Protein AF-A0A377ZXM6-F1 (afdb_monomer_lite)

Structure (mmCIF, N/CA/C/O backbone):
data_AF-A0A377ZXM6-F1
#
_entry.id   AF-A0A377ZXM6-F1
#
loop_
_atom_site.group_PDB
_atom_site.id
_atom_site.type_symbol
_atom_site.label_atom_id
_atom_site.label_alt_id
_atom_site.label_comp_id
_atom_site.label_asym_id
_atom_site.label_entity_id
_atom_site.label_seq_id
_atom_site.pdbx_PDB_ins_code
_atom_site.Cartn_x
_atom_site.Cartn_y
_atom_site.Cartn_z
_atom_site.occupancy
_atom_site.B_iso_or_equiv
_atom_site.auth_seq_id
_atom_site.auth_comp_id
_atom_site.auth_asym_id
_atom_site.auth_atom_id
_atom_site.pdbx_PDB_model_num
ATOM 1 N N . MET A 1 1 ? 12.325 -2.361 -16.088 1.00 83.00 1 MET A N 1
ATOM 2 C CA . MET A 1 1 ? 13.437 -1.743 -16.830 1.00 83.00 1 MET A CA 1
ATOM 3 C C . MET A 1 1 ? 13.002 -0.461 -17.537 1.00 83.00 1 MET A C 1
ATOM 5 O O . MET A 1 1 ? 13.573 0.569 -17.225 1.00 83.00 1 MET A O 1
ATOM 9 N N . VAL A 1 2 ? 11.880 -0.430 -18.277 1.00 87.94 2 VAL A N 1
ATOM 10 C CA . VAL A 1 2 ? 11.328 0.833 -18.841 1.00 87.94 2 VAL A CA 1
ATOM 11 C C . VAL A 1 2 ? 11.195 1.967 -17.802 1.00 87.94 2 VAL A C 1
ATOM 13 O O . VAL A 1 2 ? 11.759 3.044 -17.980 1.00 87.94 2 VAL A O 1
ATOM 16 N N . LEU A 1 3 ? 10.491 1.730 -16.684 1.00 90.19 3 LEU A N 1
ATOM 17 C CA . LEU A 1 3 ? 10.309 2.743 -15.628 1.00 90.19 3 LEU A CA 1
ATOM 18 C C . LEU A 1 3 ? 11.637 3.191 -15.007 1.00 90.19 3 LEU A C 1
ATOM 20 O O . LEU A 1 3 ? 11.839 4.379 -14.772 1.00 90.19 3 LEU A O 1
ATOM 24 N N . THR A 1 4 ? 12.555 2.256 -14.764 1.00 90.06 4 THR A N 1
ATOM 25 C CA . THR A 1 4 ? 13.878 2.568 -14.211 1.00 90.06 4 THR A CA 1
ATOM 26 C C . THR A 1 4 ? 14.721 3.380 -15.193 1.00 90.06 4 THR A C 1
ATOM 28 O O . THR A 1 4 ? 15.391 4.303 -14.748 1.00 90.06 4 THR A O 1
ATOM 31 N N . SER A 1 5 ? 14.633 3.117 -16.502 1.00 89.38 5 SER A N 1
ATOM 32 C CA . SER A 1 5 ? 15.302 3.879 -17.569 1.00 89.38 5 SER A CA 1
ATOM 33 C C . SER A 1 5 ? 14.768 5.318 -17.666 1.00 89.38 5 SER A C 1
ATOM 35 O O . SER A 1 5 ? 15.537 6.267 -17.804 1.00 89.38 5 SER A O 1
ATOM 37 N N . ILE A 1 6 ? 13.454 5.513 -17.505 1.00 89.25 6 ILE A N 1
ATOM 38 C CA . ILE A 1 6 ? 12.832 6.851 -17.470 1.00 89.25 6 ILE A CA 1
ATOM 39 C C . ILE A 1 6 ? 13.243 7.618 -16.206 1.00 89.25 6 ILE A C 1
ATOM 41 O O . ILE A 1 6 ? 13.597 8.800 -16.271 1.00 89.25 6 ILE A O 1
ATOM 45 N N . LEU A 1 7 ? 13.212 6.959 -15.045 1.00 92.25 7 LEU A N 1
ATOM 46 C CA . LEU A 1 7 ? 13.599 7.569 -13.774 1.00 92.25 7 LEU A CA 1
ATOM 47 C C . LEU A 1 7 ? 15.091 7.912 -13.746 1.00 92.25 7 LEU A C 1
ATOM 49 O O . LEU A 1 7 ? 15.445 9.018 -13.342 1.00 92.25 7 LEU A O 1
ATOM 53 N N . SER A 1 8 ? 15.960 7.018 -14.224 1.00 89.88 8 SER A N 1
ATOM 54 C CA . SER A 1 8 ? 17.404 7.256 -14.283 1.00 89.88 8 SER A CA 1
ATOM 55 C C . SER A 1 8 ? 17.739 8.414 -15.220 1.00 89.88 8 SER A C 1
ATOM 57 O O . SER A 1 8 ? 18.503 9.297 -14.832 1.00 89.88 8 SER A O 1
ATOM 59 N N . ALA A 1 9 ? 17.098 8.498 -16.391 1.00 88.81 9 ALA A N 1
ATOM 60 C CA . ALA A 1 9 ? 17.233 9.649 -17.275 1.00 88.81 9 ALA A CA 1
ATOM 61 C C . ALA A 1 9 ? 16.732 10.936 -16.603 1.00 88.81 9 ALA A C 1
ATOM 63 O O . ALA A 1 9 ? 17.399 11.966 -16.670 1.00 88.81 9 ALA A O 1
ATOM 64 N N . THR A 1 10 ? 15.604 10.891 -15.889 1.00 88.56 10 THR A N 1
ATOM 65 C CA . THR A 1 10 ? 15.074 12.058 -15.162 1.00 88.56 10 THR A CA 1
ATOM 66 C C . THR A 1 10 ? 16.050 12.546 -14.090 1.00 88.56 10 THR A C 1
ATOM 68 O O . THR A 1 10 ? 16.317 13.746 -13.998 1.00 88.56 10 THR A O 1
ATOM 71 N N . VAL A 1 11 ? 16.640 11.632 -13.318 1.00 91.81 11 VAL A N 1
ATOM 72 C CA . VAL A 1 11 ? 17.644 11.945 -12.292 1.00 91.81 11 VAL A CA 1
ATOM 73 C C . VAL A 1 11 ? 18.938 12.467 -12.924 1.00 91.81 11 VAL A C 1
ATOM 75 O O . VAL A 1 11 ? 19.441 13.504 -12.496 1.00 91.81 11 VAL A O 1
ATOM 78 N N . ALA A 1 12 ? 19.444 11.835 -13.987 1.00 88.81 12 ALA A N 1
ATOM 79 C CA . ALA A 1 12 ? 20.646 12.282 -14.697 1.00 88.81 12 ALA A CA 1
ATOM 80 C C . ALA A 1 12 ? 20.492 13.703 -15.271 1.00 88.81 12 ALA A C 1
ATOM 82 O O . ALA A 1 12 ? 21.443 14.487 -15.295 1.00 88.81 12 ALA A O 1
ATOM 83 N N . ARG A 1 13 ? 19.275 14.077 -15.689 1.00 84.31 13 ARG A N 1
ATOM 84 C CA . ARG A 1 13 ? 18.964 15.431 -16.176 1.00 84.31 13 ARG A CA 1
ATOM 85 C C . ARG A 1 13 ? 18.799 16.437 -15.049 1.00 84.31 13 ARG A C 1
ATOM 87 O O . ARG A 1 13 ? 19.352 17.529 -15.141 1.00 84.31 13 ARG A O 1
ATOM 94 N N . LYS A 1 14 ? 17.995 16.104 -14.037 1.00 85.12 14 LYS A N 1
ATOM 95 C CA . LYS A 1 14 ? 17.536 17.061 -13.021 1.00 85.12 14 LYS A CA 1
ATOM 96 C C . LYS A 1 14 ? 18.508 17.208 -11.851 1.00 85.12 14 LYS A C 1
ATOM 98 O O . LYS A 1 14 ? 18.587 18.292 -11.295 1.00 85.12 14 LYS A O 1
ATOM 103 N N . ASN A 1 15 ? 19.229 16.145 -11.501 1.00 88.69 15 ASN A N 1
ATOM 104 C CA . ASN A 1 15 ? 20.136 16.115 -10.353 1.00 88.69 15 ASN A CA 1
ATOM 105 C C . ASN A 1 15 ? 21.617 16.201 -10.755 1.00 88.69 15 ASN A C 1
ATOM 107 O O . ASN A 1 15 ? 22.408 16.786 -10.028 1.00 88.69 15 ASN A O 1
ATOM 111 N N . TRP A 1 16 ? 22.001 15.635 -11.908 1.00 87.44 16 TRP A N 1
ATOM 112 C CA . TRP A 1 16 ? 23.402 15.622 -12.372 1.00 87.44 16 TRP A CA 1
ATOM 113 C C . TRP A 1 16 ? 23.673 16.617 -13.517 1.00 87.44 16 TRP A C 1
ATOM 115 O O . TRP A 1 16 ? 24.811 16.808 -13.923 1.00 87.44 16 TRP A O 1
ATOM 125 N N . HIS A 1 17 ? 22.660 17.295 -14.062 1.00 83.62 17 HIS A N 1
ATOM 126 C CA . HIS A 1 17 ? 22.846 18.293 -15.130 1.00 83.62 17 HIS A CA 1
ATOM 127 C C . HIS A 1 17 ? 23.613 17.785 -16.373 1.00 83.62 17 HIS A C 1
ATOM 129 O O . HIS A 1 17 ? 24.271 18.561 -17.065 1.00 83.62 17 HIS A O 1
ATOM 135 N N . TRP A 1 18 ? 23.519 16.492 -16.705 1.00 84.94 18 TRP A N 1
ATOM 136 C CA . TRP A 1 18 ? 24.174 15.945 -17.898 1.00 84.94 18 TRP A CA 1
ATOM 137 C C . TRP A 1 18 ? 23.622 16.557 -19.194 1.00 84.94 18 TRP A C 1
ATOM 139 O O . TRP A 1 18 ? 22.446 16.946 -19.278 1.00 84.94 18 TRP A O 1
ATOM 149 N N . ASN A 1 19 ? 24.469 16.606 -20.232 1.00 86.00 19 ASN A N 1
ATOM 150 C CA . ASN A 1 19 ? 24.110 17.145 -21.544 1.00 86.00 19 ASN A CA 1
ATOM 151 C C . ASN A 1 19 ? 22.830 16.473 -22.080 1.00 86.00 19 ASN A C 1
ATOM 153 O O . ASN A 1 19 ? 22.701 15.246 -22.061 1.00 86.00 19 ASN A O 1
ATOM 157 N N . LYS A 1 20 ? 21.882 17.291 -22.570 1.00 83.12 20 LYS A N 1
ATOM 158 C CA . LYS A 1 20 ? 20.554 16.841 -23.024 1.00 83.12 20 LYS A CA 1
ATOM 159 C C . LYS A 1 20 ? 20.666 15.751 -24.090 1.00 83.12 20 LYS A C 1
ATOM 161 O O . LYS A 1 20 ? 19.903 14.792 -24.054 1.00 83.12 20 LYS A O 1
ATOM 166 N N . LEU A 1 21 ? 21.638 15.901 -24.991 1.00 86.12 21 LEU A N 1
ATOM 167 C CA . LEU A 1 21 ? 21.875 14.971 -26.091 1.00 86.12 21 LEU A CA 1
ATOM 168 C C . LEU A 1 21 ? 22.345 13.600 -25.595 1.00 86.12 21 LEU A C 1
ATOM 170 O O . LEU A 1 21 ? 21.820 12.581 -26.025 1.00 86.12 21 LEU A O 1
ATOM 174 N N . PHE A 1 22 ? 23.293 13.579 -24.655 1.00 88.50 22 PHE A N 1
ATOM 175 C CA . PHE A 1 22 ? 23.887 12.339 -24.156 1.00 88.50 22 PHE A CA 1
ATOM 176 C C . PHE A 1 22 ? 22.874 11.494 -23.377 1.00 88.50 22 PHE A C 1
ATOM 178 O O . PHE A 1 22 ? 22.745 10.293 -23.603 1.00 88.50 22 PHE A O 1
ATOM 185 N N . VAL A 1 23 ? 22.082 12.135 -22.515 1.00 89.06 23 VAL A N 1
ATOM 186 C CA . VAL A 1 23 ? 21.018 11.438 -21.782 1.00 89.06 23 VAL A CA 1
ATOM 187 C C . VAL A 1 23 ? 19.892 10.992 -22.714 1.00 89.06 23 VAL A C 1
ATOM 189 O O . VAL A 1 23 ? 19.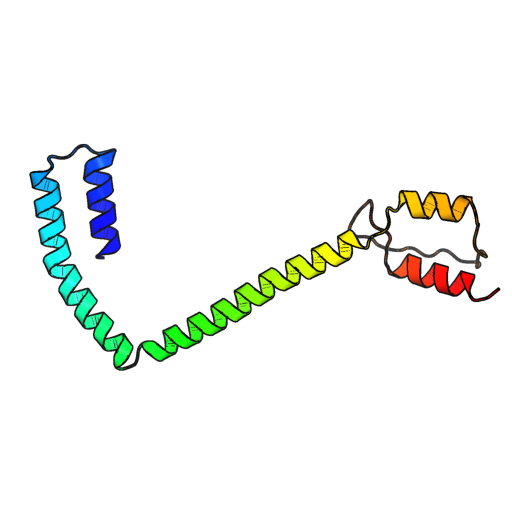359 9.904 -22.531 1.00 89.06 23 VAL A O 1
ATOM 192 N N . GLY A 1 24 ? 19.538 11.804 -23.717 1.00 89.06 24 GLY A N 1
ATOM 193 C CA . GLY A 1 24 ? 18.557 11.415 -24.730 1.00 89.06 24 GLY A CA 1
ATOM 194 C C . GLY A 1 24 ? 18.997 10.166 -25.493 1.00 89.06 24 GLY A C 1
ATOM 195 O O . GLY A 1 24 ? 18.216 9.231 -25.634 1.00 89.06 24 GLY A O 1
ATOM 196 N N . LEU A 1 25 ? 20.266 10.111 -25.906 1.00 92.81 25 LEU A N 1
ATOM 197 C CA . LEU A 1 25 ? 20.829 8.972 -26.629 1.00 92.81 25 LEU A CA 1
ATOM 198 C C . LEU A 1 25 ? 20.869 7.705 -25.762 1.00 92.81 25 LEU A C 1
ATOM 200 O O . LEU A 1 25 ? 20.423 6.654 -26.216 1.00 92.81 25 LEU A O 1
ATOM 204 N N . MET A 1 26 ? 21.312 7.802 -24.501 1.00 89.56 26 MET A N 1
ATOM 205 C CA . MET A 1 26 ? 21.254 6.664 -23.571 1.00 89.56 26 MET A CA 1
ATOM 206 C C . MET A 1 26 ? 19.818 6.191 -23.321 1.00 89.56 26 MET A C 1
ATOM 208 O O . MET A 1 26 ? 19.566 4.989 -23.323 1.00 89.56 26 MET A O 1
ATOM 212 N N . LEU A 1 27 ? 18.873 7.115 -23.116 1.00 92.19 27 LEU A N 1
ATOM 213 C CA . LEU A 1 27 ? 17.473 6.766 -22.879 1.00 92.19 27 LEU A CA 1
ATOM 214 C C . LEU A 1 27 ? 16.883 6.015 -24.075 1.00 92.19 27 LEU A C 1
ATOM 216 O O . LEU A 1 27 ? 16.230 4.995 -23.880 1.00 92.19 27 LEU A O 1
ATOM 220 N N . VAL A 1 28 ? 17.137 6.491 -25.297 1.00 92.44 28 VAL A N 1
ATOM 221 C CA . VAL A 1 28 ? 16.682 5.833 -26.530 1.00 92.44 28 VAL A CA 1
ATOM 222 C C . VAL A 1 28 ? 17.312 4.449 -26.674 1.00 92.44 28 VAL A C 1
ATOM 224 O O . VAL A 1 28 ? 16.597 3.497 -26.976 1.00 92.44 28 VAL A O 1
ATOM 227 N N . ALA A 1 29 ? 18.613 4.307 -26.405 1.00 91.81 29 ALA A N 1
ATOM 228 C CA . ALA A 1 29 ? 19.292 3.013 -26.456 1.00 91.81 29 ALA A CA 1
ATOM 229 C C . ALA A 1 29 ? 18.678 1.998 -25.473 1.00 91.81 29 ALA A C 1
ATOM 231 O O . ALA A 1 29 ? 18.401 0.863 -25.858 1.00 91.81 29 ALA A O 1
ATOM 232 N N . PHE A 1 30 ? 18.390 2.413 -24.234 1.00 91.25 30 PHE A N 1
ATOM 233 C CA . PHE A 1 30 ? 17.729 1.551 -23.251 1.00 91.25 30 PHE A CA 1
ATOM 234 C C . PHE A 1 30 ? 16.281 1.223 -23.630 1.00 91.25 30 PHE A C 1
ATOM 236 O O . PHE A 1 30 ? 15.883 0.059 -23.583 1.00 91.25 30 PHE A O 1
ATOM 243 N N . LEU A 1 31 ? 15.494 2.214 -24.062 1.00 91.62 31 LEU A N 1
ATOM 244 C CA . LEU A 1 31 ? 14.106 1.993 -24.484 1.00 91.62 31 LEU A CA 1
ATOM 245 C C . LEU A 1 31 ? 14.002 1.076 -25.705 1.00 91.62 31 LEU A C 1
ATOM 247 O O . LEU A 1 31 ? 13.043 0.315 -25.797 1.00 91.62 31 LEU A O 1
ATOM 251 N N . CYS A 1 32 ? 14.979 1.115 -26.612 1.00 93.12 32 CYS A N 1
ATOM 252 C CA . CYS A 1 32 ? 15.015 0.252 -27.792 1.00 93.12 32 CYS A CA 1
ATOM 253 C C . CYS A 1 32 ? 15.013 -1.241 -27.421 1.00 93.12 32 CYS A C 1
ATOM 255 O O . CYS A 1 32 ? 14.406 -2.048 -28.116 1.00 93.12 32 CYS A O 1
ATOM 257 N N . ILE A 1 33 ? 15.636 -1.604 -26.298 1.00 90.81 33 ILE A N 1
ATOM 258 C CA . ILE A 1 33 ? 15.672 -2.983 -25.792 1.00 90.81 33 ILE A CA 1
ATOM 259 C C . ILE A 1 33 ? 14.472 -3.252 -24.877 1.00 90.81 33 ILE A C 1
ATOM 261 O O . ILE A 1 33 ? 13.824 -4.298 -24.963 1.00 90.81 33 ILE A O 1
ATOM 265 N N . ASP A 1 34 ? 14.153 -2.294 -24.009 1.00 91.12 34 ASP A N 1
ATOM 266 C CA . ASP A 1 34 ? 13.134 -2.471 -22.982 1.00 91.12 34 ASP A CA 1
ATOM 267 C C . ASP A 1 34 ? 11.710 -2.520 -23.555 1.00 91.12 34 ASP A C 1
ATOM 269 O O . ASP A 1 34 ? 10.884 -3.275 -23.043 1.00 91.12 34 ASP A O 1
ATOM 273 N N . ILE A 1 35 ? 11.395 -1.740 -24.598 1.00 90.81 35 ILE A N 1
ATOM 274 C CA . ILE A 1 35 ? 10.045 -1.682 -25.184 1.00 90.81 35 ILE A CA 1
ATOM 275 C C . ILE A 1 35 ? 9.654 -3.017 -25.837 1.00 90.81 35 ILE A C 1
ATOM 277 O O . ILE A 1 35 ? 8.587 -3.530 -25.491 1.00 90.81 35 ILE A O 1
ATOM 281 N N . PRO A 1 36 ? 10.470 -3.635 -26.716 1.00 91.19 36 PRO A N 1
ATOM 282 C CA . PRO A 1 36 ? 10.151 -4.947 -27.277 1.00 91.19 36 PRO A CA 1
ATOM 283 C C . PRO A 1 36 ? 10.035 -6.028 -26.203 1.00 91.19 36 PRO A C 1
ATOM 285 O O . PRO A 1 36 ? 9.099 -6.826 -26.232 1.00 91.19 36 PRO A O 1
ATOM 288 N N . LEU A 1 37 ? 10.938 -6.023 -25.215 1.00 87.06 37 LEU A N 1
ATOM 289 C CA . LEU A 1 37 ? 10.892 -6.973 -24.105 1.00 87.06 37 LEU A CA 1
ATOM 290 C C . LEU A 1 37 ? 9.611 -6.796 -23.278 1.00 87.06 37 LEU A C 1
ATOM 292 O O . LEU A 1 37 ? 8.972 -7.775 -22.894 1.00 87.06 37 LEU A O 1
ATOM 296 N N . PHE A 1 38 ? 9.212 -5.554 -23.013 1.00 87.69 38 PHE A N 1
ATOM 297 C CA . PHE A 1 38 ? 7.968 -5.244 -22.319 1.00 87.69 38 PHE A CA 1
ATOM 298 C C . PHE A 1 38 ? 6.750 -5.684 -23.138 1.00 87.69 38 PHE A C 1
ATOM 300 O O . PHE A 1 38 ? 5.874 -6.354 -22.597 1.00 87.69 38 PHE A O 1
ATOM 307 N N . SER A 1 39 ? 6.735 -5.403 -24.443 1.00 87.06 39 SER A N 1
ATOM 308 C CA . SER A 1 39 ? 5.667 -5.812 -25.361 1.00 87.06 39 SER A CA 1
ATOM 309 C C . SER A 1 39 ? 5.514 -7.334 -25.426 1.00 87.06 39 SER A C 1
ATOM 311 O O . SER A 1 39 ? 4.401 -7.845 -25.358 1.00 87.06 39 SER A O 1
ATOM 313 N N . ALA A 1 40 ? 6.623 -8.075 -25.470 1.00 86.31 40 ALA A N 1
ATOM 314 C CA . ALA A 1 40 ? 6.604 -9.537 -25.461 1.00 86.31 40 ALA A CA 1
ATOM 315 C C . ALA A 1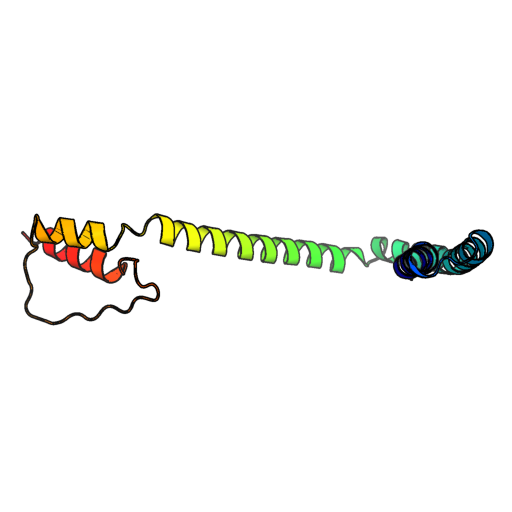 40 ? 6.077 -10.122 -24.135 1.00 86.31 40 ALA A C 1
ATOM 317 O O . ALA A 1 40 ? 5.511 -11.213 -24.112 1.00 86.31 40 ALA A O 1
ATOM 318 N N . ASN A 1 41 ? 6.259 -9.416 -23.014 1.00 83.56 41 ASN A N 1
ATOM 319 C CA . ASN A 1 41 ? 5.715 -9.836 -21.720 1.00 83.56 41 ASN A CA 1
ATOM 320 C C . ASN A 1 41 ? 4.260 -9.384 -21.510 1.00 83.56 41 ASN A C 1
ATOM 322 O O . ASN A 1 41 ? 3.526 -10.059 -20.794 1.00 83.56 41 ASN A O 1
ATOM 326 N N . LEU A 1 42 ? 3.828 -8.289 -22.143 1.00 84.25 42 LEU A N 1
ATOM 327 C CA . LEU A 1 42 ? 2.427 -7.853 -22.177 1.00 84.25 42 LEU A CA 1
ATOM 328 C C . LEU A 1 42 ? 1.529 -8.888 -22.855 1.00 84.25 42 LEU A C 1
ATOM 330 O O . LEU A 1 42 ? 0.452 -9.177 -22.346 1.00 84.25 42 LEU A O 1
ATOM 334 N N . ASP A 1 43 ? 1.981 -9.485 -23.956 1.00 81.94 43 ASP A N 1
ATOM 335 C CA . ASP A 1 43 ? 1.217 -10.511 -24.679 1.00 81.94 43 ASP A CA 1
ATOM 336 C C . ASP A 1 43 ? 0.908 -11.727 -23.780 1.00 81.94 43 ASP A C 1
ATOM 338 O O . ASP A 1 43 ? -0.219 -12.222 -23.699 1.00 81.94 43 ASP A O 1
ATOM 342 N N . LYS A 1 44 ? 1.879 -12.104 -22.935 1.00 77.38 44 LYS A N 1
ATOM 343 C CA . LYS A 1 44 ? 1.707 -13.174 -21.941 1.00 77.38 44 LYS A CA 1
ATOM 344 C C . LYS A 1 44 ? 0.603 -12.894 -20.925 1.00 77.38 44 LYS A C 1
ATOM 346 O O . LYS A 1 44 ? 0.083 -13.835 -20.329 1.00 77.38 44 LYS A O 1
ATOM 351 N N . ILE A 1 45 ? 0.232 -11.632 -20.701 1.00 80.56 45 ILE A N 1
ATOM 352 C CA . ILE A 1 45 ? -0.899 -11.290 -19.833 1.00 80.56 45 ILE A CA 1
ATOM 353 C C . ILE A 1 45 ? -2.195 -11.823 -20.443 1.00 80.56 45 ILE A C 1
ATOM 355 O O . ILE A 1 45 ? -2.979 -12.460 -19.740 1.00 80.56 45 ILE A O 1
ATOM 359 N N . VAL A 1 46 ? -2.382 -11.642 -21.750 1.00 76.44 46 VAL A N 1
ATOM 360 C CA . VAL A 1 46 ? -3.568 -12.112 -22.475 1.00 76.44 46 VAL A CA 1
ATOM 361 C C . VAL A 1 46 ? -3.575 -13.638 -22.563 1.00 76.44 46 VAL A C 1
ATOM 363 O O . VAL A 1 46 ? -4.610 -14.260 -22.336 1.00 76.44 46 VAL A O 1
ATOM 366 N N . SER A 1 47 ? -2.415 -14.259 -22.795 1.00 79.69 47 SER A N 1
ATOM 367 C CA . SER A 1 47 ? -2.316 -15.716 -22.945 1.00 79.69 47 SER A CA 1
ATOM 368 C C . SER A 1 47 ? -2.333 -16.509 -21.625 1.00 79.69 47 SER A C 1
ATOM 370 O O . SER A 1 47 ? -2.383 -17.736 -21.666 1.00 79.69 47 SER A O 1
ATOM 372 N N . GLY A 1 48 ? -2.271 -15.860 -20.452 1.00 76.69 48 GLY A N 1
ATOM 373 C CA . GLY A 1 48 ? -2.316 -16.571 -19.160 1.00 76.69 48 GLY A CA 1
ATOM 374 C C . GLY A 1 48 ? -1.942 -15.771 -17.905 1.00 76.69 48 GLY A C 1
ATOM 375 O O . GLY A 1 48 ? -2.230 -16.207 -16.792 1.00 76.69 48 GLY A O 1
ATOM 376 N N . GLY A 1 49 ? -1.343 -14.588 -18.042 1.00 80.69 49 GLY A N 1
ATOM 377 C CA . GLY A 1 49 ? -0.980 -13.718 -16.915 1.00 80.69 49 GLY A CA 1
ATOM 378 C C . GLY A 1 49 ? -2.148 -12.931 -16.305 1.00 80.69 49 GLY A C 1
ATOM 379 O O . GLY A 1 49 ? -1.987 -12.327 -15.244 1.00 80.69 49 GLY A O 1
ATOM 380 N N . TRP A 1 50 ? -3.331 -12.952 -16.926 1.00 86.31 50 TRP A N 1
ATOM 381 C CA . TRP A 1 50 ? -4.533 -12.294 -16.409 1.00 86.31 50 TRP A CA 1
ATOM 382 C C . TRP A 1 50 ? -5.042 -12.926 -15.106 1.00 86.31 50 TRP A C 1
ATOM 384 O O . TRP A 1 50 ? -5.589 -12.223 -14.257 1.00 86.31 50 TRP A O 1
ATOM 394 N N . LEU A 1 51 ? -4.829 -14.232 -14.903 1.00 88.31 51 LEU A N 1
ATOM 395 C CA . LEU A 1 51 ? -5.345 -14.939 -13.732 1.00 88.31 51 LEU A CA 1
ATOM 396 C C . LEU A 1 51 ? -4.667 -14.476 -12.423 1.00 88.31 51 LEU A C 1
ATOM 398 O O . LEU A 1 51 ? -5.389 -14.032 -11.529 1.00 88.31 51 LEU A O 1
ATOM 402 N N . PRO A 1 52 ? -3.323 -14.440 -12.303 1.00 89.69 52 PRO A N 1
ATOM 403 C CA . PRO A 1 52 ? -2.659 -13.867 -11.128 1.00 89.69 52 PRO A CA 1
ATOM 404 C C . PRO A 1 52 ? -2.989 -12.387 -10.893 1.00 89.69 52 PRO A C 1
ATOM 406 O O . PRO A 1 52 ? -3.162 -11.973 -9.747 1.00 89.69 52 PRO A O 1
ATOM 409 N N . LEU A 1 53 ? -3.108 -11.591 -11.963 1.00 89.50 53 LEU A N 1
ATOM 410 C CA . LEU A 1 53 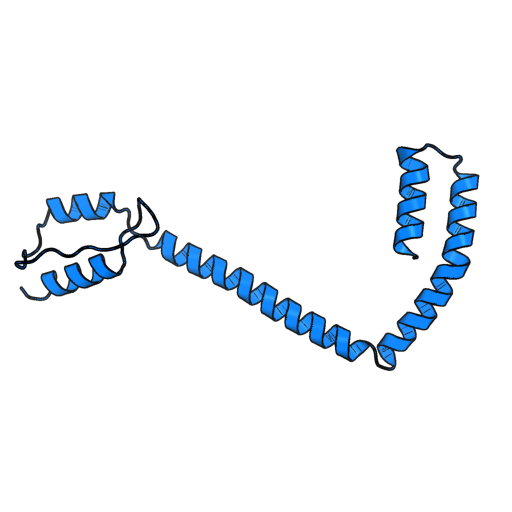? -3.465 -10.172 -11.866 1.00 89.50 53 LEU A CA 1
ATOM 411 C C . LEU A 1 53 ? -4.882 -9.982 -11.324 1.00 89.50 53 LEU A C 1
ATOM 413 O O . LEU A 1 53 ? -5.089 -9.175 -10.421 1.00 89.50 53 LEU A O 1
ATOM 417 N N . SER A 1 54 ? -5.846 -10.747 -11.837 1.00 91.69 5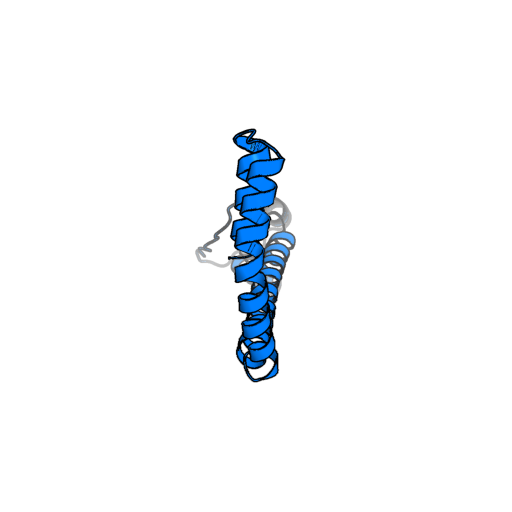4 SER A N 1
ATOM 418 C CA . SER A 1 54 ? -7.238 -10.674 -11.389 1.00 91.69 54 SER A CA 1
ATOM 419 C C . SER A 1 54 ? -7.378 -11.098 -9.924 1.00 91.69 54 SER A C 1
ATOM 421 O O . SER A 1 54 ? -7.986 -10.380 -9.132 1.00 91.69 54 SER A O 1
ATOM 423 N N . LEU A 1 55 ? -6.727 -12.195 -9.523 1.00 94.31 55 LEU A N 1
ATOM 424 C CA . LEU A 1 55 ? -6.719 -12.654 -8.137 1.00 94.31 55 LEU A CA 1
ATOM 425 C C . LEU A 1 55 ? -6.049 -11.638 -7.203 1.00 94.31 55 LEU A C 1
ATOM 427 O O . LEU A 1 55 ? -6.575 -11.351 -6.128 1.00 94.31 55 LEU A O 1
ATOM 431 N N . GLY A 1 56 ? -4.923 -11.054 -7.625 1.00 94.69 56 GLY A N 1
ATOM 432 C CA . GLY A 1 56 ? -4.243 -9.992 -6.887 1.00 94.69 56 GLY A CA 1
ATOM 433 C C . GLY A 1 56 ? -5.124 -8.758 -6.708 1.00 94.69 56 GLY A C 1
ATOM 434 O O . GLY A 1 56 ? -5.209 -8.230 -5.602 1.00 94.69 56 GLY A O 1
ATOM 435 N N . MET A 1 57 ? -5.837 -8.342 -7.758 1.00 95.19 57 MET A N 1
ATOM 436 C CA . MET A 1 57 ? -6.790 -7.231 -7.711 1.00 95.19 57 MET A CA 1
ATOM 437 C C . MET A 1 57 ? -7.919 -7.512 -6.712 1.00 95.19 57 MET A C 1
ATOM 439 O O . MET A 1 57 ? -8.205 -6.677 -5.859 1.00 95.19 57 MET A O 1
ATOM 443 N N . VAL A 1 58 ? -8.514 -8.709 -6.757 1.00 96.31 58 VAL A N 1
ATOM 444 C CA . VAL A 1 58 ? -9.588 -9.117 -5.837 1.00 96.31 58 VAL A CA 1
ATOM 445 C C . VAL A 1 58 ? -9.092 -9.144 -4.393 1.00 96.31 58 VAL A C 1
ATOM 447 O O . VAL A 1 58 ? -9.712 -8.540 -3.518 1.00 96.31 58 VAL A O 1
ATOM 450 N N . MET A 1 59 ? -7.954 -9.790 -4.130 1.00 95.69 59 MET A N 1
ATOM 451 C CA . MET A 1 59 ? -7.347 -9.827 -2.796 1.00 95.69 59 MET A CA 1
ATOM 452 C C . MET A 1 59 ? -7.013 -8.422 -2.294 1.00 95.69 59 MET A C 1
ATOM 454 O O . MET A 1 59 ? -7.312 -8.090 -1.148 1.00 95.69 59 MET A O 1
ATOM 458 N N . PHE A 1 60 ? -6.466 -7.564 -3.155 1.00 95.06 60 PHE A N 1
ATOM 459 C CA . PHE A 1 60 ? -6.190 -6.172 -2.825 1.00 95.06 60 PHE A CA 1
ATOM 460 C C . PHE A 1 60 ? -7.468 -5.409 -2.457 1.00 95.06 60 PHE A C 1
ATOM 462 O O . PHE A 1 60 ? -7.488 -4.704 -1.445 1.00 95.06 60 PHE A O 1
ATOM 469 N N . THR A 1 61 ? -8.554 -5.576 -3.215 1.00 94.62 61 THR A N 1
ATOM 470 C CA . THR A 1 61 ? -9.854 -4.971 -2.901 1.00 94.62 61 THR A CA 1
ATOM 471 C C . THR A 1 61 ? -10.403 -5.482 -1.573 1.00 94.62 61 THR A C 1
ATOM 473 O O . THR A 1 61 ? -10.864 -4.675 -0.765 1.00 94.62 61 THR A O 1
ATOM 476 N N . VAL A 1 62 ? -10.309 -6.786 -1.299 1.00 95.12 62 VAL A N 1
ATOM 477 C CA . VAL A 1 62 ? -10.747 -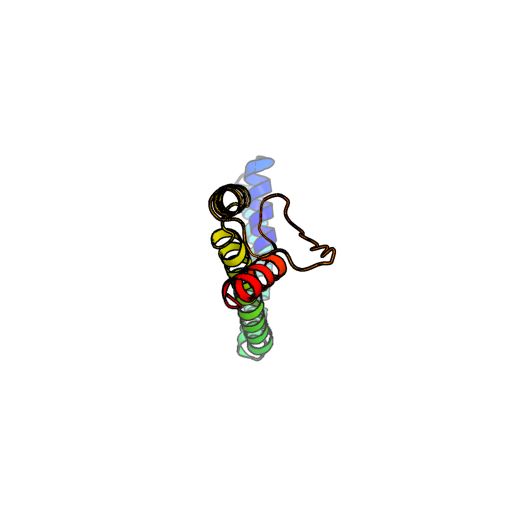7.379 -0.026 1.00 95.12 62 VAL A CA 1
ATOM 478 C C . VAL A 1 62 ? -9.941 -6.804 1.136 1.00 95.12 62 VAL A C 1
ATOM 480 O O . VAL A 1 62 ? -10.525 -6.313 2.100 1.00 95.12 62 VAL A O 1
ATOM 483 N N . MET A 1 63 ? -8.611 -6.785 1.037 1.00 94.00 63 MET A N 1
ATOM 484 C CA . MET A 1 63 ? -7.744 -6.255 2.093 1.00 94.00 63 MET A CA 1
ATOM 485 C C . MET A 1 63 ? -7.958 -4.756 2.320 1.00 94.00 63 MET A C 1
ATOM 487 O O . MET A 1 63 ? -8.017 -4.303 3.465 1.00 94.00 63 MET A O 1
ATOM 491 N N . THR A 1 64 ? -8.107 -3.980 1.245 1.00 92.06 64 THR A N 1
ATOM 492 C CA . THR A 1 64 ? -8.311 -2.527 1.325 1.00 92.06 64 THR A CA 1
ATOM 493 C C . THR A 1 64 ? -9.676 -2.190 1.918 1.00 92.06 64 THR A C 1
ATOM 495 O O . THR A 1 64 ? -9.775 -1.313 2.782 1.00 92.06 64 THR A O 1
ATOM 498 N N . THR A 1 65 ? -10.716 -2.925 1.519 1.00 91.69 65 THR A N 1
ATOM 499 C CA . THR A 1 65 ? -12.060 -2.811 2.099 1.00 91.69 65 THR A CA 1
ATOM 500 C C . THR A 1 65 ? -12.035 -3.188 3.579 1.00 91.69 65 THR A C 1
ATOM 502 O O . THR A 1 65 ? -12.467 -2.404 4.420 1.00 91.69 65 THR A O 1
ATOM 505 N N . TRP A 1 66 ? -11.429 -4.325 3.931 1.00 88.25 66 TRP A N 1
ATOM 506 C CA . TRP A 1 66 ? -11.334 -4.790 5.317 1.00 88.25 66 TRP A CA 1
ATOM 507 C C . TRP A 1 66 ? -10.615 -3.785 6.224 1.00 88.25 66 TRP A C 1
ATOM 509 O O . TRP A 1 66 ? -11.062 -3.493 7.337 1.00 88.25 66 TRP A O 1
ATOM 519 N N . LYS A 1 67 ? -9.497 -3.220 5.752 1.00 82.19 67 LYS A N 1
ATOM 520 C CA . LYS A 1 67 ? -8.739 -2.203 6.490 1.00 82.19 67 LYS A CA 1
ATOM 521 C C . LYS A 1 67 ? -9.572 -0.940 6.727 1.00 82.19 67 LYS A C 1
ATOM 523 O O . LYS A 1 67 ? -9.579 -0.427 7.847 1.00 82.19 67 LYS A O 1
ATOM 528 N N . SER A 1 68 ? -10.261 -0.451 5.696 1.00 82.12 68 SER A N 1
ATOM 529 C CA . SER A 1 68 ? -11.095 0.753 5.787 1.00 82.12 68 SER A CA 1
ATOM 530 C C . SER A 1 68 ? -12.277 0.562 6.737 1.00 82.12 68 SER A C 1
ATOM 532 O O . SER A 1 68 ? -12.509 1.405 7.604 1.00 82.12 68 SER A O 1
ATOM 534 N N . GLU A 1 69 ? -12.981 -0.564 6.637 1.00 79.88 69 GLU A N 1
ATOM 535 C CA . GLU A 1 69 ? -14.157 -0.837 7.465 1.00 79.88 69 GLU A CA 1
ATOM 536 C C . GLU A 1 69 ? -13.793 -1.040 8.937 1.00 79.88 69 GLU A C 1
ATOM 538 O O . GLU A 1 69 ? -14.438 -0.472 9.819 1.00 79.88 69 GLU A O 1
ATOM 543 N N . ARG A 1 70 ? -12.688 -1.738 9.234 1.00 79.38 70 ARG A N 1
ATOM 544 C CA . ARG A 1 70 ? -12.200 -1.872 10.616 1.00 79.38 70 ARG A CA 1
ATOM 545 C C . ARG A 1 70 ? -11.920 -0.512 11.258 1.00 79.38 70 ARG A C 1
ATOM 547 O O . ARG A 1 70 ? -12.225 -0.313 12.433 1.00 79.38 70 ARG A O 1
ATOM 554 N N . PHE A 1 71 ? -11.348 0.426 10.505 1.00 77.50 71 PHE A N 1
ATOM 555 C CA . PHE A 1 71 ? -11.063 1.764 11.017 1.00 77.50 71 PHE A CA 1
ATOM 556 C C . PHE A 1 71 ? -12.346 2.576 11.248 1.00 77.50 71 PHE A C 1
ATOM 558 O O . PHE A 1 71 ? -12.472 3.244 12.275 1.00 77.50 71 PHE A O 1
ATOM 565 N N . ARG A 1 72 ? -13.334 2.468 10.347 1.00 75.31 72 ARG A N 1
ATOM 566 C CA . ARG A 1 72 ? -14.656 3.098 10.517 1.00 75.31 72 ARG A CA 1
ATOM 567 C C . ARG A 1 72 ? -15.407 2.544 11.727 1.00 75.31 72 ARG A C 1
ATOM 569 O O . ARG A 1 72 ? -15.972 3.325 12.486 1.00 75.31 72 ARG A O 1
ATOM 576 N N . LEU A 1 73 ? -15.380 1.228 11.939 1.00 74.25 73 LEU A N 1
ATOM 577 C CA . LEU A 1 73 ? -15.996 0.584 13.104 1.00 74.25 73 LEU A CA 1
ATOM 578 C C . LEU A 1 73 ? -15.347 1.045 14.410 1.00 74.25 73 LEU A C 1
ATOM 580 O O . LEU A 1 73 ? -16.052 1.455 15.330 1.00 74.25 73 LEU A O 1
ATOM 584 N N . LEU A 1 74 ? -14.012 1.054 14.473 1.00 68.56 74 LEU A N 1
ATOM 585 C CA . LEU A 1 74 ? -13.287 1.557 15.642 1.00 68.56 74 LEU A CA 1
ATOM 586 C C . LEU A 1 74 ? -13.621 3.023 15.925 1.00 68.56 74 LEU A C 1
ATOM 588 O O . LEU A 1 74 ? -13.817 3.385 17.082 1.00 68.56 74 LEU A O 1
ATOM 592 N N . ARG A 1 75 ? -13.733 3.858 14.889 1.00 69.88 75 ARG A N 1
ATOM 593 C CA . ARG A 1 75 ? -14.096 5.267 15.048 1.00 69.88 75 ARG A CA 1
ATOM 594 C C . ARG A 1 75 ? -15.531 5.453 15.540 1.00 69.88 75 ARG A C 1
ATOM 596 O O . ARG A 1 75 ? -15.731 6.198 16.490 1.00 69.88 75 ARG A O 1
ATOM 603 N N . ARG A 1 76 ? -16.505 4.718 14.991 1.00 65.56 76 ARG A N 1
ATOM 604 C CA . ARG A 1 76 ? -17.902 4.744 15.471 1.00 65.56 76 ARG A CA 1
ATOM 605 C C . ARG A 1 76 ? -18.033 4.292 16.925 1.00 65.56 76 ARG A C 1
ATOM 607 O O . ARG A 1 76 ? -18.799 4.891 17.672 1.00 65.56 76 ARG A O 1
ATOM 614 N N . MET A 1 77 ? -17.263 3.282 17.336 1.00 62.16 77 MET A N 1
ATOM 615 C CA . MET A 1 77 ? -17.217 2.841 18.735 1.00 62.16 77 MET A CA 1
ATOM 616 C C . MET A 1 77 ? -16.681 3.925 19.681 1.00 62.16 77 MET A C 1
ATOM 618 O O . MET A 1 77 ? -17.132 3.998 20.818 1.00 62.16 77 MET A O 1
ATOM 622 N N . HIS A 1 78 ? -15.760 4.778 19.223 1.00 61.94 78 HIS A N 1
ATOM 623 C CA . HIS A 1 78 ? -15.262 5.905 20.019 1.00 61.94 78 HIS A CA 1
ATOM 624 C C . HIS A 1 78 ? -16.204 7.118 19.976 1.00 61.94 78 HIS A C 1
ATOM 626 O O . HIS A 1 78 ? -16.362 7.782 20.991 1.00 61.94 78 HIS A O 1
ATOM 632 N N . GLU A 1 79 ? -16.872 7.384 18.850 1.00 57.72 79 GLU A N 1
ATOM 633 C CA . GLU A 1 79 ? -17.833 8.494 18.715 1.00 57.72 79 GLU A CA 1
ATOM 634 C C . GLU A 1 79 ? -19.124 8.274 19.530 1.00 57.72 79 GLU A C 1
ATOM 636 O O . GLU A 1 79 ? -19.752 9.242 19.941 1.00 57.72 79 GLU A O 1
ATOM 641 N N . HIS A 1 80 ? -19.505 7.020 19.814 1.00 52.84 80 HIS A N 1
ATOM 642 C CA . HIS A 1 80 ? -20.622 6.685 20.720 1.00 52.84 80 HIS A CA 1
ATOM 643 C C . HIS A 1 80 ? -20.200 6.534 22.190 1.00 52.84 80 HIS A C 1
ATOM 645 O O . HIS A 1 80 ? -21.039 6.267 23.056 1.00 52.84 80 HIS A O 1
ATOM 651 N N . GLY A 1 81 ? -18.908 6.683 22.493 1.00 53.75 81 GLY A N 1
ATOM 652 C CA . GLY A 1 81 ? -18.430 6.756 23.864 1.00 53.75 81 GLY A CA 1
ATOM 653 C C . GLY A 1 81 ? -18.873 8.080 24.469 1.00 53.75 81 GLY A C 1
ATOM 654 O O . GLY A 1 81 ? -18.165 9.074 24.343 1.00 53.75 81 GLY A O 1
ATOM 655 N N . ASN A 1 82 ? -20.046 8.101 25.108 1.00 57.31 82 ASN A N 1
ATOM 656 C CA . ASN A 1 82 ? -20.442 9.201 25.985 1.00 57.31 82 ASN A CA 1
ATOM 657 C C . ASN A 1 82 ? -19.249 9.558 26.888 1.00 57.31 82 ASN A C 1
ATOM 659 O O . ASN A 1 82 ? -18.592 8.656 27.415 1.00 57.31 82 ASN A O 1
ATOM 663 N N . SER A 1 83 ? -18.942 10.851 27.023 1.00 67.06 83 SER A N 1
ATOM 664 C CA . SER A 1 83 ? -17.824 11.298 27.859 1.00 67.06 83 SER A CA 1
ATOM 665 C C . SER A 1 83 ? -17.968 10.701 29.258 1.00 67.06 83 SER A C 1
ATOM 667 O O . SER A 1 83 ? -19.040 10.780 29.866 1.00 67.06 83 SER A O 1
ATOM 669 N N . LEU A 1 84 ? -16.889 10.102 29.766 1.00 68.50 84 LEU A N 1
ATOM 670 C CA . LEU A 1 84 ? -16.839 9.560 31.122 1.00 68.50 84 LEU A CA 1
ATOM 671 C C . LEU A 1 84 ? -17.267 10.616 32.156 1.00 68.50 84 LEU A C 1
ATOM 673 O O . LEU A 1 84 ? -18.010 10.302 33.083 1.00 68.50 84 LEU A O 1
ATOM 677 N N . GLU A 1 85 ? -16.890 11.878 31.936 1.00 71.06 85 GLU A N 1
ATOM 678 C CA . GLU A 1 85 ? -17.282 13.016 32.775 1.00 71.06 85 GLU A CA 1
ATOM 679 C C . GLU A 1 85 ? -18.797 13.251 32.777 1.00 71.06 85 GLU A C 1
ATOM 681 O O . GLU A 1 85 ? -19.393 13.480 33.830 1.00 71.06 85 GLU A O 1
ATOM 686 N N . ALA A 1 86 ? -19.448 13.138 31.614 1.00 74.75 86 ALA A N 1
ATOM 687 C CA . ALA A 1 86 ? -20.895 13.311 31.504 1.00 74.75 86 ALA A CA 1
ATOM 688 C C . ALA A 1 86 ? -21.653 12.210 32.264 1.00 74.75 86 ALA A C 1
ATOM 690 O O . ALA A 1 86 ? -22.666 12.486 32.910 1.00 74.75 86 ALA A O 1
ATOM 691 N N . MET A 1 87 ? -21.145 10.973 32.240 1.00 75.56 87 MET A N 1
ATOM 692 C CA . MET A 1 87 ? -21.720 9.873 33.018 1.00 75.56 87 MET A CA 1
ATOM 693 C C . MET A 1 87 ? -21.532 10.079 34.522 1.00 75.56 87 MET A C 1
ATOM 695 O O . MET A 1 87 ? -22.487 9.878 35.268 1.00 75.56 87 MET A O 1
ATOM 699 N N . ILE A 1 88 ? -20.343 10.498 34.969 1.00 78.12 88 ILE A N 1
ATOM 700 C CA . ILE A 1 88 ? -20.084 10.790 36.389 1.00 78.12 88 ILE A CA 1
ATOM 701 C C . ILE A 1 88 ? -21.055 11.869 36.882 1.00 78.12 88 ILE A C 1
ATOM 703 O O . ILE A 1 88 ? -21.766 11.644 37.859 1.00 78.12 88 ILE A O 1
ATOM 707 N N . SER A 1 89 ? -21.193 12.974 36.141 1.00 78.81 89 SER A N 1
ATOM 708 C CA . SER A 1 89 ? -22.138 14.046 36.482 1.00 78.81 89 SER A CA 1
ATOM 709 C C . SER A 1 89 ? -23.599 13.568 36.517 1.00 78.81 89 SER A C 1
ATOM 711 O O . SER A 1 89 ? -24.382 14.001 37.363 1.00 78.81 89 SER A O 1
ATOM 713 N N . SER A 1 90 ? -23.993 12.653 35.624 1.00 78.25 90 SER A N 1
ATOM 714 C CA . SER A 1 90 ? -25.344 12.079 35.635 1.00 78.25 90 SER A CA 1
ATOM 715 C C . SER A 1 90 ? -25.581 11.139 36.823 1.00 78.25 90 SER A C 1
ATOM 717 O O . SER A 1 90 ? -26.682 11.130 37.370 1.00 78.25 90 SER A O 1
ATOM 719 N N . LEU A 1 91 ? -24.576 10.357 37.225 1.00 80.56 91 LEU A N 1
ATOM 720 C CA . LEU A 1 91 ? -24.652 9.452 38.378 1.00 80.56 91 LEU A CA 1
ATOM 721 C C . LEU A 1 91 ? -24.682 10.212 39.709 1.00 80.56 91 LEU A C 1
ATOM 723 O O . LEU A 1 91 ? -25.339 9.765 40.643 1.00 80.56 91 LEU A O 1
ATOM 727 N N . GLU A 1 92 ? -24.018 11.366 39.792 1.00 81.31 92 GLU A N 1
ATOM 728 C CA . GLU A 1 92 ? -24.107 12.262 40.953 1.00 81.31 92 GLU A CA 1
ATOM 729 C C . GLU A 1 92 ? -25.509 12.865 41.109 1.00 81.31 92 GLU A C 1
ATOM 731 O O . GLU A 1 92 ? -26.013 12.977 42.225 1.00 81.31 92 GLU A O 1
ATOM 736 N N . LYS A 1 93 ? -26.169 13.214 39.995 1.00 80.88 93 LYS A N 1
ATOM 737 C CA . LYS A 1 93 ? -27.542 13.753 40.001 1.00 80.88 93 LYS A CA 1
ATOM 738 C C . LYS A 1 93 ? -28.603 12.703 40.323 1.00 80.88 93 LYS A C 1
ATOM 740 O O . LYS A 1 93 ? -29.663 13.042 40.845 1.00 80.88 93 LYS A O 1
ATOM 745 N N . SER A 1 94 ? -28.372 11.445 39.964 1.00 76.75 94 SER A N 1
ATOM 746 C CA . SER A 1 94 ? -29.327 10.352 40.171 1.00 76.75 94 SER A CA 1
ATOM 747 C C . SER A 1 94 ? -28.577 9.070 40.540 1.00 76.75 94 SER A C 1
ATOM 749 O O . SER A 1 94 ? -28.280 8.256 39.659 1.00 76.75 94 SER A O 1
ATOM 751 N N . PRO A 1 95 ? -28.234 8.892 41.830 1.00 77.00 95 PRO A N 1
ATOM 752 C CA . PRO A 1 95 ? -27.452 7.749 42.273 1.00 77.00 95 PRO A CA 1
ATOM 753 C C . PRO A 1 95 ? -28.254 6.445 42.099 1.00 77.00 95 PRO A C 1
ATOM 755 O O . PRO A 1 95 ? -29.352 6.330 42.646 1.00 77.00 95 PRO A O 1
ATOM 758 N N . PRO A 1 96 ? -27.734 5.453 41.349 1.00 75.94 96 PRO A N 1
ATOM 759 C CA . PRO A 1 96 ? -28.403 4.171 41.162 1.00 75.94 96 PRO A CA 1
ATOM 760 C C . PRO A 1 96 ? -28.335 3.308 42.429 1.00 75.94 96 PRO A C 1
ATOM 762 O O . PRO A 1 96 ? -27.509 3.527 43.321 1.00 75.94 96 PRO A O 1
ATOM 765 N N . VAL A 1 97 ? -29.186 2.281 42.477 1.00 78.06 97 VAL A N 1
ATOM 766 C CA . VAL A 1 97 ? -29.211 1.286 43.556 1.00 78.06 97 VAL A CA 1
ATOM 767 C C . VAL A 1 97 ? -27.852 0.584 43.647 1.00 78.06 97 VAL A C 1
ATOM 769 O O . VAL A 1 97 ? -27.381 -0.016 42.682 1.00 78.06 97 VAL A O 1
ATOM 772 N N . ARG A 1 98 ? -27.208 0.656 44.818 1.00 78.19 98 ARG A N 1
ATOM 773 C CA . ARG A 1 98 ? -25.912 0.009 45.062 1.00 78.19 98 ARG A CA 1
ATOM 774 C C . ARG A 1 98 ? -26.111 -1.445 45.479 1.00 78.19 98 ARG A C 1
ATOM 776 O O . ARG A 1 98 ? -26.705 -1.719 46.516 1.00 78.19 98 ARG A O 1
ATOM 783 N N . VAL A 1 99 ? -25.562 -2.365 44.692 1.00 79.31 99 VAL A N 1
ATOM 784 C CA . VAL A 1 99 ? -25.510 -3.798 45.014 1.00 79.31 99 VAL A CA 1
ATOM 785 C C . VAL A 1 99 ? -24.230 -4.086 45.816 1.00 79.31 99 VAL A C 1
ATOM 787 O O . VAL A 1 99 ? -23.178 -3.546 45.464 1.00 79.31 99 VAL A O 1
ATOM 790 N N . PRO A 1 100 ? -24.268 -4.908 46.882 1.00 78.75 100 PRO A N 1
ATOM 791 C CA . PRO A 1 100 ? -23.065 -5.279 47.626 1.00 78.75 100 PRO A CA 1
ATOM 792 C C . PRO A 1 100 ? -22.079 -6.066 46.744 1.00 78.75 100 PRO A C 1
ATOM 794 O O . PRO A 1 100 ? -22.429 -7.097 46.173 1.00 78.75 100 PRO A O 1
ATOM 797 N N . GLY A 1 101 ? -20.840 -5.575 46.641 1.00 80.38 101 GLY A N 1
ATOM 798 C CA . GLY A 1 101 ? -19.752 -6.175 45.858 1.00 80.38 101 GLY A CA 1
ATOM 799 C C . GLY A 1 101 ? -18.868 -5.129 45.165 1.00 80.38 101 GLY A C 1
ATOM 800 O O . GLY A 1 101 ? -19.268 -3.977 45.006 1.00 80.38 101 GLY A O 1
ATOM 801 N N . THR A 1 102 ? -17.667 -5.528 44.733 1.00 83.12 102 THR A N 1
ATOM 802 C CA . THR A 1 102 ? -16.738 -4.663 43.980 1.00 83.12 102 THR A CA 1
ATOM 803 C C . THR A 1 102 ? -16.552 -5.212 42.571 1.00 83.12 102 THR A C 1
ATOM 805 O O . THR A 1 102 ? -16.046 -6.319 42.398 1.00 83.12 102 THR A O 1
ATOM 808 N N . ALA A 1 103 ? -16.933 -4.433 41.557 1.00 82.00 103 ALA A N 1
ATOM 809 C CA . ALA A 1 103 ? -16.701 -4.765 40.155 1.00 82.00 103 ALA A CA 1
ATOM 810 C C . ALA A 1 103 ? -15.516 -3.960 39.604 1.00 82.00 103 ALA A C 1
ATOM 812 O O . ALA A 1 103 ? -15.464 -2.740 39.754 1.00 82.00 103 ALA A O 1
ATOM 813 N N . VAL A 1 104 ? -14.577 -4.640 38.942 1.00 84.38 104 VAL A N 1
ATOM 814 C CA . VAL A 1 104 ? -13.420 -4.019 38.283 1.00 84.38 104 VAL A CA 1
ATOM 815 C C . VAL A 1 104 ? -13.592 -4.154 36.773 1.00 84.38 104 VAL A C 1
ATOM 817 O O . VAL A 1 104 ? -13.681 -5.264 36.254 1.00 84.38 104 VAL A O 1
ATOM 820 N N . TYR A 1 105 ? -13.633 -3.026 36.061 1.00 82.75 105 TYR A N 1
ATOM 821 C CA . TYR A 1 105 ? -13.773 -2.989 34.603 1.00 82.75 105 TYR A CA 1
ATOM 822 C C . TYR A 1 105 ? -12.473 -2.501 33.965 1.00 82.75 105 TYR A C 1
ATOM 824 O O . TYR A 1 105 ? -12.023 -1.389 34.234 1.00 82.75 105 TYR A O 1
ATOM 832 N N . MET A 1 106 ? -11.872 -3.313 33.094 1.00 80.38 106 MET A N 1
ATOM 833 C CA . MET A 1 106 ? -10.687 -2.903 32.338 1.00 80.38 106 MET A CA 1
ATOM 834 C C . MET A 1 106 ? -11.091 -2.065 31.121 1.00 80.38 106 MET A C 1
ATOM 836 O O . MET A 1 106 ? -11.928 -2.481 30.319 1.00 80.38 106 MET A O 1
ATOM 840 N N . SER A 1 107 ? -10.452 -0.906 30.956 1.00 76.38 107 SER A N 1
ATOM 841 C CA . SER A 1 107 ? -10.576 -0.058 29.767 1.00 76.38 107 SER A CA 1
ATOM 842 C C . SER A 1 107 ? -9.225 0.106 29.082 1.00 76.38 107 SER A C 1
ATOM 844 O O . SER A 1 107 ? -8.196 0.208 29.744 1.00 76.38 107 SER A O 1
ATOM 846 N N . ARG A 1 108 ? -9.227 0.165 27.745 1.00 72.00 108 ARG A N 1
ATOM 847 C CA . ARG A 1 108 ? -8.028 0.478 26.944 1.00 72.00 108 ARG A CA 1
ATOM 848 C C . ARG A 1 108 ? -7.839 1.982 26.716 1.00 72.00 108 ARG A C 1
ATOM 850 O O . ARG A 1 108 ? -6.786 2.378 26.233 1.00 72.00 108 ARG A O 1
ATOM 857 N N . ALA A 1 109 ? -8.844 2.800 27.033 1.00 70.88 109 ALA A N 1
ATOM 858 C CA . ALA A 1 109 ? -8.834 4.247 26.841 1.00 70.88 109 ALA A CA 1
ATOM 859 C C . ALA A 1 109 ? -9.252 4.959 28.135 1.00 70.88 109 ALA A C 1
ATOM 861 O O . ALA A 1 109 ? -10.199 4.536 28.796 1.00 70.88 109 ALA A O 1
ATOM 862 N N . LEU A 1 110 ? -8.549 6.042 28.478 1.00 66.00 110 LEU A N 1
ATOM 863 C CA . LEU A 1 110 ? -8.699 6.747 29.760 1.00 66.00 110 LEU A CA 1
ATOM 864 C C . LEU A 1 110 ? -10.019 7.534 29.885 1.00 66.00 110 LEU A C 1
ATOM 866 O O . LEU A 1 110 ? -10.523 7.675 30.990 1.00 66.00 110 LEU A O 1
ATOM 870 N N . ASN A 1 111 ? -10.617 7.969 28.768 1.00 67.88 111 ASN A N 1
ATOM 871 C CA . ASN A 1 111 ? -11.807 8.841 28.758 1.00 67.88 111 ASN A CA 1
ATOM 872 C C . ASN A 1 111 ? -13.044 8.201 28.104 1.00 67.88 111 ASN A C 1
ATOM 874 O O . ASN A 1 111 ? -13.964 8.905 27.692 1.00 67.88 111 ASN A O 1
ATOM 878 N N . VAL A 1 112 ? -13.068 6.873 27.971 1.00 69.38 112 VAL A N 1
ATOM 879 C CA . VAL A 1 112 ? -14.186 6.140 27.357 1.00 69.38 112 VAL A CA 1
ATOM 880 C C . VAL A 1 112 ? -14.828 5.242 28.400 1.00 69.38 112 VAL A C 1
ATOM 882 O O . VAL A 1 112 ? -14.138 4.511 29.110 1.00 69.38 112 VAL A O 1
ATOM 885 N N . ILE A 1 113 ? -16.156 5.274 28.468 1.00 72.75 113 ILE A N 1
ATOM 886 C CA . ILE A 1 113 ? -16.914 4.419 29.377 1.00 72.75 113 ILE A CA 1
ATOM 887 C C . ILE A 1 113 ? -16.828 2.959 28.895 1.00 72.75 113 ILE A C 1
ATOM 889 O O . ILE A 1 113 ? -17.198 2.672 27.752 1.00 72.75 113 ILE A O 1
ATOM 893 N N . PRO A 1 114 ? -16.393 2.006 29.742 1.00 77.50 114 PRO A N 1
ATOM 894 C CA . PRO A 1 114 ? -16.418 0.590 29.395 1.00 77.50 114 PRO A CA 1
ATOM 895 C C . PRO A 1 114 ? -17.854 0.122 29.135 1.00 77.50 114 PRO A C 1
ATOM 897 O O . PRO A 1 114 ? -18.731 0.298 29.980 1.00 77.50 114 PRO A O 1
ATOM 900 N N . PHE A 1 115 ? -18.097 -0.542 28.003 1.00 75.00 115 PHE A N 1
ATOM 901 C CA . PHE A 1 115 ? -19.442 -1.011 27.637 1.00 75.00 115 PHE A CA 1
ATOM 902 C C . PHE A 1 115 ? -20.053 -1.950 28.694 1.00 75.00 115 PHE A C 1
ATOM 904 O O . PHE A 1 115 ? -21.251 -1.903 28.966 1.00 75.00 115 PHE A O 1
ATOM 911 N N . ALA A 1 116 ? -19.211 -2.756 29.347 1.00 79.81 116 ALA A N 1
ATOM 912 C CA . ALA A 1 116 ? -19.617 -3.642 30.435 1.00 79.81 116 ALA A CA 1
ATOM 913 C C . ALA A 1 116 ? -20.158 -2.883 31.664 1.00 79.81 116 ALA A C 1
ATOM 915 O O . ALA A 1 116 ? -21.108 -3.348 32.289 1.00 79.81 116 ALA A O 1
ATOM 916 N N . LEU A 1 117 ? -19.607 -1.702 31.975 1.00 82.56 117 LEU A N 1
ATOM 917 C CA . LEU A 1 117 ? -20.084 -0.860 33.075 1.00 82.56 117 LEU A CA 1
ATOM 918 C C . LEU A 1 117 ? -21.464 -0.272 32.751 1.00 82.56 117 LEU A C 1
ATOM 920 O O . LEU A 1 117 ? -22.362 -0.344 33.586 1.00 82.56 117 LEU A O 1
ATOM 924 N N . LEU A 1 118 ? -21.670 0.233 31.526 1.00 79.81 118 LEU A N 1
ATOM 925 C CA . LEU A 1 118 ? -22.975 0.753 31.084 1.00 79.81 118 LEU A CA 1
ATOM 926 C C . LEU A 1 118 ? -24.071 -0.311 31.148 1.00 79.81 118 LEU A C 1
ATOM 928 O O . LEU A 1 118 ? -25.172 -0.046 31.628 1.00 79.81 118 LEU A O 1
ATOM 932 N N . HIS A 1 119 ? -23.770 -1.521 30.676 1.00 79.44 119 HIS A N 1
ATOM 933 C CA . HIS A 1 119 ? -24.737 -2.612 30.681 1.00 79.44 119 HIS A CA 1
ATOM 934 C C . HIS A 1 119 ? -25.114 -3.039 32.109 1.00 79.44 119 HIS A C 1
ATOM 936 O O . HIS A 1 119 ? -26.275 -3.349 32.373 1.00 79.44 119 HIS A O 1
ATOM 942 N N . ASN A 1 120 ? -24.155 -3.021 33.040 1.00 82.44 120 ASN A N 1
ATOM 943 C CA . ASN A 1 120 ? -24.405 -3.339 34.444 1.00 82.44 120 ASN A CA 1
ATOM 944 C C . ASN A 1 120 ? -25.275 -2.269 35.124 1.00 82.44 120 ASN A C 1
ATOM 946 O O . ASN A 1 120 ? -26.286 -2.603 35.737 1.00 82.44 120 ASN A O 1
ATOM 950 N N . LEU A 1 121 ? -24.957 -0.985 34.924 1.00 79.69 121 LEU A N 1
ATOM 951 C CA . LEU A 1 121 ? -25.754 0.122 35.462 1.00 79.69 121 LEU A CA 1
ATOM 952 C C . LEU A 1 121 ? -27.195 0.110 34.938 1.00 79.69 121 LEU A C 1
ATOM 954 O O . LEU A 1 121 ? -28.129 0.314 35.709 1.00 79.69 121 LEU A O 1
ATOM 958 N N . LYS A 1 122 ? -27.397 -0.190 33.647 1.00 78.75 122 LYS A N 1
ATOM 959 C CA . LYS A 1 122 ? -28.742 -0.318 33.067 1.00 78.75 122 LYS A CA 1
ATOM 960 C C . LYS A 1 122 ? -29.544 -1.447 33.719 1.00 78.75 122 LYS A C 1
ATOM 962 O O . LYS A 1 122 ? -30.731 -1.276 33.984 1.00 78.75 122 LYS A O 1
ATOM 967 N N . ALA A 1 123 ? 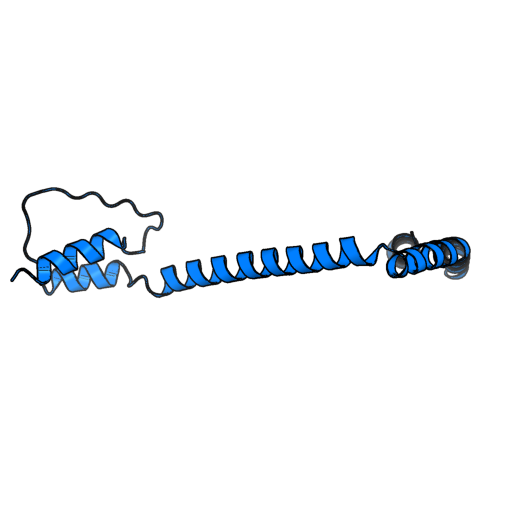-28.906 -2.586 33.987 1.00 76.69 123 ALA A N 1
ATOM 968 C CA . ALA A 1 123 ? -29.553 -3.701 34.673 1.00 76.69 123 ALA A CA 1
ATOM 969 C C . ALA A 1 123 ? -29.939 -3.342 36.119 1.00 76.69 123 ALA A C 1
ATOM 971 O O . ALA A 1 123 ? -31.006 -3.735 36.577 1.00 76.69 123 ALA A O 1
ATOM 972 N N . GLN A 1 124 ? -29.115 -2.551 36.814 1.00 71.00 124 GLN A N 1
ATOM 973 C CA . GLN A 1 124 ? -29.411 -2.075 38.170 1.00 71.00 124 GLN A CA 1
ATOM 974 C C . GLN A 1 124 ? -30.536 -1.026 38.208 1.00 71.00 124 GLN A C 1
ATOM 976 O O . GLN A 1 124 ? -31.290 -0.983 39.173 1.00 71.00 124 GLN A O 1
ATOM 981 N N . GLN A 1 125 ? -30.682 -0.202 37.166 1.00 64.94 125 GLN A N 1
ATOM 982 C CA . GLN A 1 125 ? -31.746 0.810 37.075 1.00 64.94 125 GLN A CA 1
ATOM 983 C C . GLN A 1 125 ? -33.127 0.232 36.726 1.00 64.94 125 GLN A C 1
ATOM 985 O O . GLN A 1 125 ? -34.132 0.817 37.110 1.00 64.94 125 GLN A O 1
ATOM 990 N N . GLY A 1 126 ? -33.195 -0.894 36.007 1.00 58.56 126 GLY A N 1
ATOM 991 C CA . GLY A 1 126 ? -34.459 -1.559 35.650 1.00 58.56 126 GLY A CA 1
ATOM 992 C C . GLY A 1 126 ? -35.001 -2.530 36.705 1.00 58.56 126 GLY A C 1
ATOM 993 O O . GLY A 1 126 ? -36.029 -3.156 36.470 1.00 58.56 126 GLY A O 1
ATOM 994 N N . ALA A 1 127 ? -34.298 -2.694 37.827 1.00 51.09 127 ALA A N 1
ATOM 995 C CA . ALA A 1 127 ? -34.683 -3.571 38.933 1.00 51.09 127 ALA A CA 1
ATOM 996 C C . ALA A 1 127 ? -35.401 -2.825 40.081 1.00 51.09 127 ALA A C 1
ATOM 998 O O . ALA A 1 127 ? -35.534 -3.384 41.170 1.00 51.09 127 ALA A O 1
ATOM 999 N N . ALA A 1 128 ? -35.817 -1.574 39.844 1.00 42.75 128 ALA A N 1
ATOM 1000 C CA . ALA A 1 128 ? -36.577 -0.730 40.767 1.00 42.75 128 ALA A CA 1
ATOM 1001 C C . ALA A 1 128 ? -38.049 -0.633 40.350 1.00 42.75 128 ALA A C 1
ATOM 1003 O O . ALA A 1 128 ? -38.304 -0.546 39.126 1.00 42.75 128 ALA A O 1
#

Radius of gyration: 31.6 Å; chains: 1; bounding box: 61×35×75 Å

pLDDT: mean 81.2, std 10.43, range [42.75, 96.31]

InterPro domains:
  IPR003855 Potassium transporter [PTHR30540] (1-122)
  IPR053951 K+ potassium transporter, integral membrane domain [PF02705] (1-89)

Organism: Klebsiella pneumoniae (NCBI:txid573)

Foldseek 3Di:
DLVVLVVVLVCCCPPVVDDPVVSVVSSCVVCVVVVVVVVVVVVVCVVPVVVVVVVVVVVVVVVVVVVVVVVVVVVVLVVPFDWPVVVVVVCVVPPFDDDPDDDDDDDPDDGGDGPVVVVVRVVRRVVD

Sequence (128 aa):
MVLTSILSATVARKNWHWNKLFVGLMLVAFLCIDIPLFSANLDKIVSGGWLPLSLGMVMFTVMTTWKSERFRLLRRMHEHGNSLEAMISSLEKSPPVRVPGTAVYMSRALNVIPFALLHNLKAQQGAA

Secondary structure (DSSP, 8-state):
-HHHHHHHHHHHHHTS---HHHHHHHHHHHHHHHHHHHHHHHHHIIIIIHHHHHHHHHHHHHHHHHHHHHHHHHHHHHHT--BHHHHHHHHHHSPPPPPSS------SSTTB--HHHHHHHHHHHTT-